Protein AF-A0A1B6EKN3-F1 (afdb_monomer_lite)

Foldseek 3Di:
DKDWDFPDDPVRLVVLLVVQQPDWDDDPDPPDDTDGLVRDDPVRNVVVSLVSSQVVSCVPVVDGTDIDDDDDDDDDDPPPDCVLVVVLVVLVVQLVVLVVQLVVLVVQLVVCVVVPDPVSNVVSVVSNVVSVVSNVVSVVVSVVSVVVVVDD

InterPro domains:
  IPR029703 DNA polymerase epsilon catalytic subunit [PTHR10670] (4-152)
  IPR043502 DNA/RNA polymerase superfamily [SSF56672] (47-150)

Structure (mmCIF, N/CA/C/O backbone):
data_AF-A0A1B6EKN3-F1
#
_entry.id   AF-A0A1B6EKN3-F1
#
loop_
_atom_site.group_PDB
_atom_site.id
_atom_site.type_symbol
_atom_site.label_atom_id
_atom_site.label_alt_id
_atom_site.label_comp_id
_atom_site.label_asym_id
_atom_site.label_entity_id
_atom_site.label_seq_id
_atom_site.pdbx_PDB_ins_code
_atom_site.Cartn_x
_atom_site.Cartn_y
_atom_site.Cartn_z
_atom_site.occupancy
_atom_site.B_iso_or_equiv
_atom_site.auth_seq_id
_atom_site.auth_comp_id
_atom_site.auth_asym_id
_atom_site.auth_atom_id
_atom_site.pdbx_PDB_model_num
ATOM 1 N N . TYR A 1 1 ? -5.691 5.771 -15.199 1.00 78.06 1 TYR A N 1
ATOM 2 C CA . TYR A 1 1 ? -4.332 5.282 -14.893 1.00 78.06 1 TYR A CA 1
ATOM 3 C C . TYR A 1 1 ? -3.325 6.354 -15.262 1.00 78.06 1 TYR A C 1
ATOM 5 O O . TYR A 1 1 ? -3.436 6.934 -16.335 1.00 78.06 1 TYR A O 1
ATOM 13 N N . GLN A 1 2 ? -2.382 6.648 -14.365 1.00 82.25 2 GLN A N 1
ATOM 14 C CA . GLN A 1 2 ? -1.319 7.622 -14.607 1.00 82.25 2 GLN A CA 1
ATOM 15 C C . GLN A 1 2 ? -0.023 6.877 -14.927 1.00 82.25 2 GLN A C 1
ATOM 17 O O . GLN A 1 2 ? 0.459 6.083 -14.120 1.00 82.25 2 GLN A O 1
ATOM 22 N N . HIS A 1 3 ? 0.533 7.134 -16.104 1.00 85.06 3 HIS A N 1
ATOM 23 C CA . HIS A 1 3 ? 1.791 6.558 -16.557 1.00 85.06 3 HIS A CA 1
ATOM 24 C C . HIS A 1 3 ? 2.869 7.639 -16.569 1.00 85.06 3 HIS A C 1
ATOM 26 O O . HIS A 1 3 ? 2.653 8.730 -17.094 1.00 85.06 3 HIS A O 1
ATOM 32 N N . SER A 1 4 ? 4.032 7.327 -15.997 1.00 87.81 4 SER A N 1
ATOM 33 C CA . SER A 1 4 ? 5.250 8.122 -16.160 1.00 87.81 4 SER A CA 1
ATOM 34 C C . SER A 1 4 ? 6.093 7.467 -17.246 1.00 87.81 4 SER A C 1
ATOM 36 O O . SER A 1 4 ? 6.614 6.368 -17.055 1.00 87.81 4 SER A O 1
ATOM 38 N N . LEU A 1 5 ? 6.169 8.110 -18.407 1.00 88.88 5 LEU A N 1
ATOM 39 C CA . LEU A 1 5 ? 6.842 7.594 -19.595 1.00 88.88 5 LEU A CA 1
ATOM 40 C C . LEU A 1 5 ? 8.126 8.378 -19.847 1.00 88.88 5 LEU A C 1
ATOM 42 O O . LEU A 1 5 ? 8.215 9.558 -19.512 1.00 88.88 5 LEU A O 1
ATOM 46 N N . VAL A 1 6 ? 9.124 7.736 -20.445 1.00 91.50 6 VAL A N 1
ATOM 47 C CA . VAL A 1 6 ? 10.270 8.462 -21.001 1.00 91.50 6 VAL A CA 1
ATOM 48 C C . VAL A 1 6 ? 9.830 9.173 -22.290 1.00 91.50 6 VAL A C 1
ATOM 50 O O . VAL A 1 6 ? 9.079 8.583 -23.064 1.00 91.50 6 VAL A O 1
ATOM 53 N N . PRO A 1 7 ? 10.250 10.428 -22.530 1.00 92.25 7 PRO A N 1
ATOM 54 C CA . PRO A 1 7 ? 9.890 11.154 -23.750 1.00 92.25 7 PRO A CA 1
ATOM 55 C C . PRO A 1 7 ? 10.453 10.529 -25.030 1.00 92.25 7 PRO A C 1
ATOM 57 O O . PRO A 1 7 ? 9.900 10.754 -26.101 1.00 92.25 7 PRO A O 1
ATOM 60 N N . ALA A 1 8 ? 11.566 9.799 -24.915 1.00 93.00 8 ALA A N 1
ATOM 61 C CA . ALA A 1 8 ? 12.259 9.230 -26.057 1.00 93.00 8 ALA A CA 1
ATOM 62 C C . ALA A 1 8 ? 11.393 8.211 -26.807 1.00 93.00 8 ALA A C 1
ATOM 64 O O . ALA A 1 8 ? 10.734 7.352 -26.216 1.00 93.00 8 ALA A O 1
ATOM 65 N N . THR A 1 9 ? 11.450 8.289 -28.130 1.00 94.00 9 THR A N 1
ATOM 66 C CA . THR A 1 9 ? 10.811 7.334 -29.035 1.00 94.00 9 THR A CA 1
ATOM 67 C C . THR A 1 9 ? 11.560 6.002 -29.048 1.00 94.00 9 THR A C 1
ATOM 69 O O . THR A 1 9 ? 12.730 5.907 -28.669 1.00 94.00 9 THR A O 1
ATOM 72 N N . ARG A 1 10 ? 10.906 4.953 -29.559 1.00 93.25 10 ARG A N 1
ATOM 73 C CA . ARG A 1 10 ? 11.526 3.633 -29.721 1.00 93.25 10 ARG A CA 1
ATOM 74 C C . ARG A 1 10 ? 12.821 3.688 -30.544 1.00 93.25 10 ARG A C 1
ATOM 76 O O . ARG A 1 10 ? 13.810 3.091 -30.142 1.00 93.25 10 ARG A O 1
ATOM 83 N N . ASN A 1 11 ? 12.843 4.463 -31.628 1.00 95.62 11 ASN A N 1
ATOM 84 C CA . ASN A 1 11 ? 14.023 4.592 -32.490 1.00 95.62 11 ASN A CA 1
ATOM 85 C C . ASN A 1 11 ? 15.200 5.270 -31.767 1.00 95.62 11 ASN A C 1
ATOM 87 O O . ASN A 1 11 ? 16.363 4.952 -32.003 1.00 95.62 11 ASN A O 1
ATOM 91 N N . GLU A 1 12 ? 14.927 6.229 -30.880 1.00 94.44 12 GLU A N 1
ATOM 92 C CA . GLU A 1 12 ? 15.963 6.863 -30.055 1.00 94.44 12 GLU A CA 1
ATOM 93 C C . GLU A 1 12 ? 16.508 5.904 -29.002 1.00 94.44 12 GLU A C 1
ATOM 95 O O . GLU A 1 12 ? 17.718 5.860 -28.789 1.00 94.44 12 GLU A O 1
ATOM 100 N N . PHE A 1 13 ? 15.634 5.097 -28.400 1.00 94.56 13 PHE A N 1
ATOM 101 C CA . PHE A 1 13 ? 16.050 4.033 -27.497 1.00 94.56 13 PHE A CA 1
ATOM 102 C C . PHE A 1 13 ? 16.926 2.987 -28.204 1.00 94.56 13 PHE A C 1
ATOM 104 O O . PHE A 1 13 ? 17.996 2.658 -27.701 1.00 94.56 13 PHE A O 1
ATOM 111 N N . GLU A 1 14 ? 16.532 2.518 -29.391 1.00 95.31 14 GLU A N 1
ATOM 112 C CA . GLU A 1 14 ? 17.305 1.543 -30.174 1.00 95.31 14 GLU A CA 1
ATOM 113 C C . GLU A 1 14 ? 18.691 2.084 -30.561 1.00 95.31 14 GLU A C 1
ATOM 115 O O . GLU A 1 14 ? 19.686 1.371 -30.432 1.00 95.31 14 GLU A O 1
A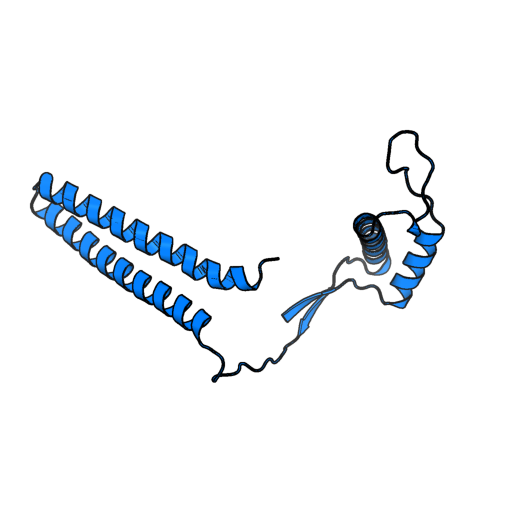TOM 120 N N . ARG A 1 15 ? 18.796 3.369 -30.927 1.00 95.44 15 ARG A N 1
ATOM 121 C CA . ARG A 1 15 ? 20.095 4.020 -31.176 1.00 95.44 15 ARG A CA 1
ATOM 122 C C . ARG A 1 15 ? 20.976 4.077 -29.931 1.00 95.44 15 ARG A C 1
ATOM 124 O O . ARG A 1 15 ? 22.170 3.806 -30.015 1.00 95.44 15 ARG A O 1
ATOM 131 N N . ILE A 1 16 ? 20.405 4.418 -28.776 1.00 94.00 16 ILE A N 1
ATOM 132 C CA . ILE A 1 16 ? 21.138 4.424 -27.503 1.00 94.00 16 ILE A CA 1
ATOM 133 C C . ILE A 1 16 ? 21.622 3.016 -27.155 1.00 94.00 16 ILE A C 1
ATOM 135 O O . ILE A 1 16 ? 22.756 2.853 -26.712 1.00 94.00 16 ILE A O 1
ATOM 139 N N . LYS A 1 17 ? 20.797 1.997 -27.393 1.00 94.25 17 LYS A N 1
ATOM 140 C CA . LYS A 1 17 ? 21.177 0.605 -27.162 1.00 94.25 17 LYS A CA 1
ATOM 141 C C . LYS A 1 17 ? 22.363 0.185 -28.036 1.00 94.25 17 LYS A C 1
ATOM 143 O O . LYS A 1 17 ? 23.333 -0.346 -27.508 1.00 94.25 17 LYS A O 1
ATOM 148 N N . GLN A 1 18 ? 22.336 0.503 -29.331 1.00 94.25 18 GLN A N 1
ATOM 149 C CA . GLN A 1 18 ? 23.461 0.236 -30.240 1.00 94.25 18 GLN A CA 1
ATOM 150 C C . GLN A 1 18 ? 24.752 0.934 -29.786 1.00 94.25 18 GLN A C 1
ATOM 152 O O . GLN A 1 18 ? 25.826 0.344 -29.851 1.00 94.25 18 GLN A O 1
ATOM 157 N N . GLN A 1 19 ? 24.663 2.168 -29.274 1.00 94.31 19 GLN A N 1
ATOM 158 C CA . GLN A 1 19 ? 25.824 2.857 -28.698 1.00 94.31 19 GLN A CA 1
ATOM 159 C C . GLN A 1 19 ? 26.384 2.091 -27.495 1.00 94.31 19 GLN A C 1
ATOM 161 O O . GLN A 1 19 ? 27.583 1.823 -27.449 1.00 94.31 19 GLN A O 1
ATOM 166 N N . LEU A 1 20 ? 25.522 1.675 -26.563 1.00 94.25 20 LEU A N 1
ATOM 167 C CA . LEU A 1 20 ? 25.932 0.908 -25.384 1.00 94.25 20 LEU A CA 1
ATOM 168 C C . LEU A 1 20 ? 26.572 -0.435 -25.754 1.00 94.25 20 LEU A C 1
ATOM 170 O O . LEU A 1 20 ? 27.533 -0.837 -25.108 1.00 94.25 20 LEU A O 1
ATOM 174 N N . GLU A 1 21 ? 26.104 -1.104 -26.809 1.00 92.75 21 GLU A N 1
ATOM 175 C CA . GLU A 1 21 ? 26.684 -2.367 -27.291 1.00 92.75 21 GLU A CA 1
ATOM 176 C C . GLU A 1 21 ? 28.143 -2.228 -27.755 1.00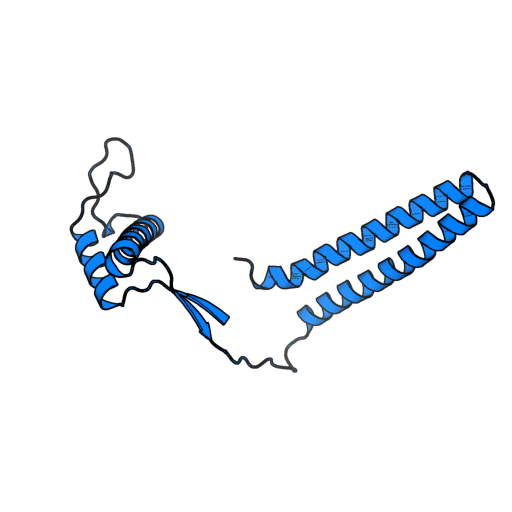 92.75 21 GLU A C 1
ATOM 178 O O . GLU A 1 21 ? 28.903 -3.193 -27.668 1.00 92.75 21 GLU A O 1
ATOM 183 N N . THR A 1 22 ? 28.554 -1.031 -28.184 1.00 92.94 22 THR A N 1
ATOM 184 C CA . THR A 1 22 ? 29.949 -0.736 -28.561 1.00 92.94 22 THR A CA 1
ATOM 185 C C . THR A 1 22 ? 30.826 -0.288 -27.388 1.00 92.94 22 THR A C 1
ATOM 187 O O . THR A 1 22 ? 32.050 -0.224 -27.517 1.00 92.94 22 THR A O 1
ATOM 190 N N . GLU A 1 23 ? 30.229 0.011 -26.232 1.00 93.12 23 GLU A N 1
ATOM 191 C CA . GLU A 1 23 ? 30.945 0.492 -25.053 1.00 93.12 23 GLU A CA 1
ATOM 192 C C . GLU A 1 23 ? 31.547 -0.648 -24.220 1.00 93.12 23 GLU A C 1
ATOM 194 O O . GLU A 1 23 ? 31.078 -1.791 -24.209 1.00 93.12 23 GLU A O 1
ATOM 199 N N . LYS A 1 24 ? 32.608 -0.311 -23.480 1.00 92.88 24 LYS A N 1
ATOM 200 C CA . LYS A 1 24 ? 33.258 -1.206 -22.520 1.00 92.88 24 LYS A CA 1
ATOM 201 C C . LYS A 1 24 ? 32.885 -0.802 -21.102 1.00 92.88 24 LYS A C 1
ATOM 203 O O . LYS A 1 24 ? 32.932 0.373 -20.745 1.00 92.88 24 LYS A O 1
ATOM 208 N N . PHE A 1 25 ? 32.573 -1.797 -20.290 1.00 91.81 25 PHE A N 1
ATOM 209 C CA . PHE A 1 25 ? 32.104 -1.644 -18.924 1.00 91.81 25 PHE A CA 1
ATOM 210 C C . PHE A 1 25 ? 33.133 -2.176 -17.925 1.00 91.81 25 PHE A C 1
ATOM 212 O O . PHE A 1 25 ? 33.929 -3.061 -18.263 1.00 91.81 25 PHE A O 1
ATOM 219 N N . PRO A 1 26 ? 33.122 -1.664 -16.684 1.00 90.94 26 PRO A N 1
ATOM 220 C CA . PRO A 1 26 ? 34.007 -2.141 -15.635 1.00 90.94 26 PRO A CA 1
ATOM 221 C C . PRO A 1 26 ? 33.876 -3.653 -15.381 1.00 90.94 26 PRO A C 1
ATOM 223 O O . PRO A 1 26 ? 32.796 -4.236 -15.571 1.00 90.94 26 PRO A O 1
ATOM 226 N N . PRO A 1 27 ? 34.960 -4.298 -14.919 1.00 89.19 27 PRO A N 1
ATOM 227 C CA . PRO A 1 27 ? 34.910 -5.689 -14.503 1.00 89.19 27 PRO A CA 1
ATOM 228 C C . PRO A 1 27 ? 33.952 -5.879 -13.325 1.00 89.19 27 PRO A C 1
ATOM 230 O O . PRO A 1 27 ? 33.742 -4.974 -12.521 1.00 89.19 27 PRO A O 1
ATOM 233 N N . GLN A 1 28 ? 33.381 -7.078 -13.218 1.00 85.88 28 GLN A N 1
ATOM 234 C CA . GLN A 1 28 ? 32.487 -7.432 -12.113 1.00 85.88 28 GLN A CA 1
ATOM 235 C C . GLN A 1 28 ? 33.233 -7.528 -10.772 1.00 85.88 28 GLN A C 1
ATOM 237 O O . GLN A 1 28 ? 32.671 -7.219 -9.726 1.00 85.88 28 GLN A O 1
ATOM 242 N N . PHE A 1 29 ? 34.504 -7.932 -10.818 1.00 85.88 29 PHE A N 1
ATOM 243 C CA . PHE A 1 29 ? 35.390 -8.033 -9.663 1.00 85.88 29 PHE A CA 1
ATOM 244 C C . PHE A 1 29 ? 36.615 -7.127 -9.850 1.00 85.88 29 PHE A C 1
ATOM 246 O O . PHE A 1 29 ? 37.078 -6.966 -10.986 1.00 85.88 29 PHE A O 1
ATOM 253 N N . PRO A 1 30 ? 37.170 -6.549 -8.768 1.00 87.31 30 PRO A N 1
ATOM 254 C CA . PRO A 1 30 ? 38.391 -5.752 -8.847 1.00 87.31 30 PRO A CA 1
ATOM 255 C C . PRO A 1 30 ? 39.527 -6.520 -9.541 1.00 87.31 30 PRO A C 1
ATOM 257 O O . PRO A 1 30 ? 39.813 -7.659 -9.186 1.00 87.31 30 PRO A O 1
ATOM 260 N N . GLY A 1 31 ? 40.157 -5.904 -10.546 1.00 86.00 31 GLY A N 1
ATOM 261 C CA . GLY A 1 31 ? 41.257 -6.505 -11.317 1.00 86.00 31 GLY A CA 1
ATOM 262 C C . GLY A 1 31 ? 40.844 -7.425 -12.476 1.00 86.00 31 GLY A C 1
ATOM 263 O O . GLY A 1 31 ? 41.715 -7.936 -13.173 1.00 86.00 31 GLY A O 1
ATOM 264 N N . GLY A 1 32 ? 39.544 -7.638 -12.710 1.00 87.00 32 GLY A N 1
ATOM 265 C CA . GLY A 1 32 ? 39.058 -8.436 -13.841 1.00 87.00 32 GLY A CA 1
ATOM 266 C C . GLY A 1 32 ? 39.135 -7.726 -15.207 1.00 87.00 32 GLY A C 1
ATOM 267 O O . GLY A 1 32 ? 39.439 -6.531 -15.281 1.00 87.00 32 GLY A O 1
ATOM 268 N N . PRO A 1 33 ? 38.802 -8.432 -16.306 1.00 88.19 33 PRO A N 1
ATOM 269 C CA . PRO A 1 33 ? 38.751 -7.848 -17.643 1.00 88.19 33 PRO A CA 1
ATOM 270 C C . PRO A 1 33 ? 37.533 -6.933 -17.827 1.00 88.19 33 PRO A C 1
ATOM 272 O O . PRO A 1 33 ? 36.459 -7.160 -17.265 1.00 88.19 33 PRO A O 1
ATOM 275 N N . VAL A 1 34 ? 37.687 -5.916 -18.676 1.00 90.62 34 VAL A N 1
ATOM 276 C CA . VAL A 1 34 ? 36.568 -5.075 -19.126 1.00 90.62 34 VAL A CA 1
ATOM 277 C C . VAL A 1 34 ? 35.505 -5.917 -19.826 1.00 90.62 34 VAL A C 1
ATOM 279 O O . VAL A 1 34 ? 35.824 -6.825 -20.595 1.00 90.62 34 VAL A O 1
ATOM 282 N N . ARG A 1 35 ? 34.238 -5.602 -19.562 1.00 92.94 35 ARG A N 1
ATOM 283 C CA . ARG A 1 35 ? 33.085 -6.357 -20.056 1.00 92.94 35 ARG A CA 1
ATOM 284 C C . ARG A 1 35 ? 32.397 -5.624 -21.199 1.00 92.94 35 ARG A C 1
ATOM 286 O O . ARG A 1 35 ? 32.319 -4.399 -21.196 1.00 92.94 35 ARG A O 1
ATOM 293 N N . ALA A 1 36 ? 31.871 -6.364 -22.162 1.00 92.38 36 ALA A N 1
ATOM 294 C CA . ALA A 1 36 ? 30.938 -5.820 -23.144 1.00 92.38 36 ALA A CA 1
ATOM 295 C C . ALA A 1 36 ? 29.525 -5.716 -22.544 1.00 92.38 36 ALA A C 1
ATOM 297 O O . ALA A 1 36 ? 29.203 -6.416 -21.583 1.00 92.38 36 ALA A O 1
ATOM 298 N N . PHE A 1 37 ? 28.657 -4.888 -23.129 1.00 92.19 37 PHE A N 1
ATOM 299 C CA . PHE A 1 37 ? 27.296 -4.667 -22.619 1.00 92.19 37 PHE A CA 1
ATOM 300 C C . PHE A 1 37 ? 26.495 -5.965 -22.408 1.00 92.19 37 PHE A C 1
ATOM 302 O O . PHE A 1 37 ? 25.866 -6.157 -21.371 1.00 92.19 37 PHE A O 1
ATOM 309 N N . HIS A 1 38 ? 26.581 -6.902 -23.354 1.00 92.06 38 HIS A N 1
ATOM 310 C CA . HIS A 1 38 ? 25.875 -8.186 -23.290 1.00 92.06 38 HIS A CA 1
ATOM 311 C C . HIS A 1 38 ? 26.395 -9.129 -22.187 1.00 92.06 38 HIS A C 1
ATOM 313 O O . HIS A 1 38 ? 25.711 -10.086 -21.836 1.00 92.06 38 HIS A O 1
ATOM 319 N N . GLN A 1 39 ? 27.589 -8.871 -21.643 1.00 91.06 39 GLN A N 1
ATOM 320 C CA . GLN A 1 39 ? 28.182 -9.638 -20.540 1.00 91.06 39 GLN A CA 1
ATOM 321 C C . GLN A 1 39 ? 27.747 -9.114 -19.163 1.00 91.06 39 GLN A C 1
ATOM 323 O O . GLN A 1 39 ? 28.068 -9.719 -18.140 1.00 91.06 39 GLN A O 1
ATOM 328 N N . LEU A 1 40 ? 27.048 -7.977 -19.111 1.00 91.81 40 LEU A N 1
ATOM 329 C CA . LEU A 1 40 ? 26.472 -7.448 -17.877 1.00 91.81 40 LEU A CA 1
ATOM 330 C C . LEU A 1 40 ? 25.240 -8.267 -17.470 1.00 91.81 40 LEU A C 1
ATOM 332 O O . LEU A 1 40 ? 24.540 -8.820 -18.320 1.00 91.81 40 LEU A O 1
ATOM 336 N N . GLY A 1 41 ? 24.933 -8.318 -16.173 1.00 92.69 41 GLY A N 1
ATOM 337 C CA . GLY A 1 41 ? 23.688 -8.932 -15.699 1.00 92.69 41 GLY A CA 1
ATOM 338 C C . GLY A 1 41 ? 22.458 -8.156 -16.183 1.00 92.69 41 GLY A C 1
ATOM 339 O O . GLY A 1 41 ? 22.545 -6.960 -16.445 1.00 92.69 41 GLY A O 1
ATOM 340 N N . ARG A 1 42 ? 21.283 -8.794 -16.266 1.00 93.25 42 ARG A N 1
ATOM 341 C CA . ARG A 1 42 ? 20.053 -8.133 -16.758 1.00 93.25 42 ARG A CA 1
ATOM 342 C C . ARG A 1 42 ? 19.702 -6.851 -15.996 1.00 93.25 42 ARG A C 1
ATOM 344 O O . ARG A 1 42 ? 19.285 -5.872 -16.605 1.00 93.25 42 ARG A O 1
ATOM 351 N N . GLU A 1 43 ? 19.884 -6.848 -14.677 1.00 93.25 43 GLU A N 1
ATOM 352 C CA . GLU A 1 43 ? 19.637 -5.663 -13.845 1.00 93.25 43 GLU A CA 1
ATOM 353 C C . GLU A 1 43 ? 20.648 -4.544 -14.121 1.00 93.25 43 GLU A C 1
ATOM 355 O O . GLU A 1 43 ? 20.278 -3.373 -14.191 1.00 93.25 43 GLU A O 1
ATOM 360 N N . GLU A 1 44 ? 21.913 -4.907 -14.335 1.00 93.12 44 GLU A N 1
ATOM 361 C CA . GLU A 1 44 ? 22.995 -3.975 -14.653 1.00 93.12 44 GLU A CA 1
ATOM 362 C C . GLU A 1 44 ? 22.801 -3.365 -16.051 1.00 93.12 44 GLU A C 1
ATOM 364 O O . GLU A 1 44 ? 22.868 -2.144 -16.197 1.00 93.12 44 GLU A O 1
ATOM 369 N N . GLN A 1 45 ? 22.449 -4.183 -17.052 1.00 93.31 45 GLN A N 1
ATOM 370 C CA . GLN A 1 45 ? 22.063 -3.721 -18.393 1.00 93.31 45 GLN A CA 1
ATOM 371 C C . GLN A 1 45 ? 20.906 -2.719 -18.315 1.00 93.31 45 GLN A C 1
ATOM 373 O O . GLN A 1 45 ? 21.018 -1.603 -18.822 1.00 93.31 45 GLN A O 1
ATOM 378 N N . ALA A 1 46 ? 19.826 -3.073 -17.608 1.00 93.50 46 ALA A N 1
ATOM 379 C CA . ALA A 1 46 ? 18.660 -2.207 -17.451 1.00 93.50 46 ALA A CA 1
ATOM 380 C C . ALA A 1 46 ? 18.996 -0.890 -16.728 1.00 93.50 46 ALA A C 1
ATOM 382 O O . ALA A 1 46 ? 18.461 0.167 -17.074 1.00 93.50 46 ALA A O 1
ATOM 383 N N . ALA A 1 47 ? 19.889 -0.921 -15.733 1.00 94.56 47 ALA A N 1
ATOM 384 C CA . ALA A 1 47 ? 20.332 0.275 -15.023 1.00 94.56 47 ALA A CA 1
ATOM 385 C C . ALA A 1 47 ? 21.145 1.214 -15.930 1.00 94.56 47 ALA A C 1
ATOM 387 O O . ALA A 1 47 ? 20.902 2.426 -15.934 1.00 94.56 47 ALA A O 1
ATOM 388 N N . VAL A 1 48 ? 22.068 0.663 -16.723 1.00 94.69 48 VAL A N 1
ATOM 389 C CA . VAL A 1 48 ? 22.876 1.412 -17.696 1.00 94.69 48 VAL A CA 1
ATOM 390 C C . VAL A 1 48 ? 21.991 2.026 -18.783 1.00 94.69 48 VAL A C 1
ATOM 392 O O . VAL A 1 48 ? 22.083 3.232 -19.030 1.00 94.69 48 VAL A O 1
ATOM 395 N N . GLU A 1 49 ? 21.091 1.240 -19.381 1.00 94.12 49 GLU A N 1
ATOM 396 C CA . GLU A 1 49 ? 20.132 1.713 -20.389 1.00 94.12 49 GLU A CA 1
ATOM 397 C C . GLU A 1 49 ? 19.266 2.846 -19.840 1.00 94.12 49 GLU A C 1
ATOM 399 O O . GLU A 1 49 ? 19.178 3.920 -20.440 1.00 94.12 49 GLU A O 1
ATOM 404 N N . LYS A 1 50 ? 18.675 2.652 -18.654 1.00 93.56 50 LYS A N 1
ATOM 405 C CA . LYS A 1 50 ? 17.836 3.663 -18.001 1.00 93.56 50 LYS A CA 1
ATOM 406 C C . LYS A 1 50 ? 18.611 4.947 -17.716 1.00 93.56 50 LYS A C 1
ATOM 408 O O . LYS A 1 50 ? 18.071 6.038 -17.917 1.00 93.56 50 LYS A O 1
ATOM 413 N N . LYS A 1 51 ? 19.864 4.841 -17.260 1.00 94.62 51 LYS A N 1
ATOM 414 C CA . LYS A 1 51 ? 20.727 6.001 -17.003 1.00 94.62 51 LYS A CA 1
ATOM 415 C C . LYS A 1 51 ? 20.996 6.773 -18.293 1.00 94.62 51 LYS A C 1
ATOM 417 O O . LYS A 1 51 ? 20.740 7.977 -18.338 1.00 94.62 51 LYS A O 1
ATOM 422 N N . ARG A 1 52 ? 21.437 6.086 -19.351 1.00 94.56 52 ARG A N 1
ATOM 423 C CA . ARG A 1 52 ? 21.764 6.726 -20.632 1.00 94.56 52 ARG A CA 1
ATOM 424 C C . ARG A 1 52 ? 20.539 7.370 -21.277 1.00 94.56 52 ARG A C 1
ATOM 426 O O . ARG A 1 52 ? 20.611 8.504 -21.747 1.00 94.56 52 ARG A O 1
ATOM 433 N N . LEU A 1 53 ? 19.399 6.685 -21.229 1.00 94.44 53 LEU A N 1
ATOM 434 C CA . LEU A 1 53 ? 18.132 7.196 -21.742 1.00 94.44 53 LEU A CA 1
ATOM 435 C C . LEU A 1 53 ? 17.653 8.434 -20.973 1.00 94.44 53 LEU A C 1
ATOM 437 O O . LEU A 1 53 ? 17.202 9.400 -21.585 1.00 94.44 53 LEU A O 1
ATOM 441 N N . SER A 1 54 ? 17.795 8.443 -19.645 1.00 93.75 54 SER A N 1
ATOM 442 C CA . SER A 1 54 ? 17.457 9.594 -18.796 1.00 93.75 54 SER A CA 1
ATOM 443 C C . SER A 1 54 ? 18.310 10.826 -19.120 1.00 93.75 54 SER A C 1
ATOM 445 O O . SER A 1 54 ? 17.781 11.931 -19.275 1.00 93.75 54 SER A O 1
ATOM 447 N N . GLU A 1 55 ? 19.623 10.640 -19.284 1.00 94.31 55 GLU A N 1
ATOM 448 C CA . GLU A 1 55 ? 20.555 11.708 -19.662 1.00 94.31 55 GLU A CA 1
ATOM 449 C C . GLU A 1 55 ? 20.239 12.275 -21.049 1.00 94.31 55 GLU A C 1
ATOM 451 O O . GLU A 1 55 ? 20.205 13.496 -21.228 1.00 94.31 55 GLU A O 1
ATOM 456 N N . TYR A 1 56 ? 19.952 11.398 -22.014 1.00 95.12 56 TYR A N 1
ATOM 457 C CA . TYR A 1 56 ? 19.505 11.801 -23.342 1.00 95.12 56 TYR A CA 1
ATOM 458 C C . TYR A 1 56 ? 18.212 12.618 -23.270 1.00 95.12 56 TYR A C 1
ATOM 460 O O . TYR A 1 56 ? 18.158 13.728 -23.801 1.00 95.12 56 TYR A O 1
ATOM 468 N N . CYS A 1 57 ? 17.203 12.133 -22.539 1.00 94.62 57 CYS A N 1
ATOM 469 C CA . CYS A 1 57 ? 15.925 12.826 -22.395 1.00 94.62 57 CYS A CA 1
ATOM 470 C C . CYS A 1 57 ? 16.090 14.214 -21.760 1.00 94.62 57 CYS A C 1
ATOM 472 O O . CYS A 1 57 ? 15.521 15.197 -22.239 1.00 94.62 57 CYS A O 1
ATOM 474 N N . ARG A 1 58 ? 16.947 14.340 -20.740 1.00 94.31 58 ARG A N 1
ATOM 475 C CA . ARG A 1 58 ? 17.262 15.634 -20.121 1.00 94.31 58 ARG A CA 1
ATOM 476 C C . ARG A 1 58 ? 17.919 16.604 -21.105 1.00 94.31 58 ARG A C 1
ATOM 478 O O . ARG A 1 58 ? 17.630 17.798 -21.060 1.00 94.31 58 ARG A O 1
ATOM 485 N N . LYS A 1 59 ? 18.789 16.120 -21.996 1.00 94.81 59 LYS A N 1
ATOM 486 C CA . LYS A 1 59 ? 19.475 16.962 -22.988 1.00 94.81 59 LYS A CA 1
ATOM 487 C C . LYS A 1 59 ? 18.556 17.364 -24.143 1.00 94.81 59 LYS A C 1
ATOM 489 O O . LYS A 1 59 ? 18.456 18.563 -24.417 1.00 94.81 59 LYS A O 1
ATOM 494 N N . ALA A 1 60 ? 17.894 16.387 -24.766 1.00 95.25 60 ALA A N 1
ATOM 495 C CA . ALA A 1 60 ? 17.083 16.554 -25.971 1.00 95.25 60 ALA A CA 1
ATOM 496 C C . ALA A 1 60 ? 15.694 17.141 -25.677 1.00 95.25 60 ALA A C 1
ATOM 498 O O . ALA A 1 60 ? 15.277 18.095 -26.323 1.00 95.25 60 ALA A O 1
ATOM 499 N N . TYR A 1 61 ? 15.007 16.629 -24.654 1.00 93.69 61 TYR A N 1
ATOM 500 C CA . TYR A 1 61 ? 13.618 16.986 -24.344 1.00 93.69 61 TYR A CA 1
ATOM 501 C C . TYR A 1 61 ? 13.472 17.947 -23.156 1.00 93.69 61 TYR A C 1
ATOM 503 O O . TYR A 1 61 ? 12.356 18.362 -22.844 1.00 93.69 61 TYR A O 1
ATOM 511 N N . LYS A 1 62 ? 14.575 18.278 -22.464 1.00 94.06 62 LYS A N 1
ATOM 512 C CA . LYS A 1 62 ? 14.609 19.096 -21.229 1.00 94.06 62 LYS A CA 1
ATOM 513 C C . LYS A 1 62 ? 13.753 18.548 -20.080 1.00 94.06 62 LYS A C 1
ATOM 515 O O . LYS A 1 62 ? 13.495 19.243 -19.104 1.00 94.06 62 LYS A O 1
ATOM 5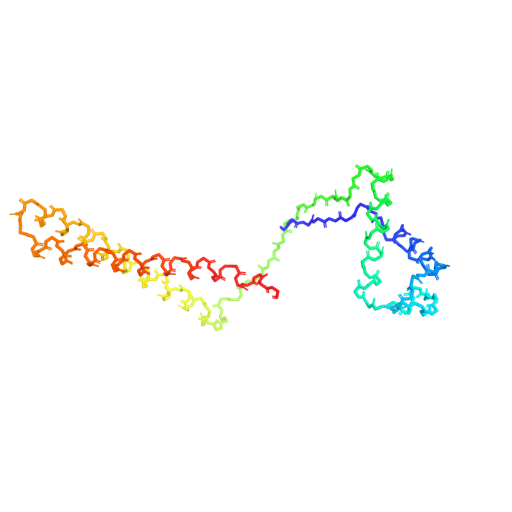20 N N . LYS A 1 63 ? 13.351 17.280 -20.172 1.00 91.38 63 LYS A N 1
ATOM 521 C CA . LYS A 1 63 ? 12.557 16.558 -19.175 1.00 91.38 63 LYS A CA 1
ATOM 522 C C . LYS A 1 63 ? 12.899 15.078 -19.232 1.00 91.38 63 LYS A C 1
ATOM 524 O O . LYS A 1 63 ? 13.162 14.542 -20.303 1.00 91.38 63 LYS A O 1
ATOM 529 N N . THR A 1 64 ? 12.888 14.417 -18.083 1.00 88.81 64 THR A N 1
ATOM 530 C CA . THR A 1 64 ? 13.184 12.978 -17.989 1.00 88.81 64 THR A CA 1
ATOM 531 C C . THR A 1 64 ? 11.927 12.123 -18.125 1.00 88.81 64 THR A C 1
ATOM 533 O O . THR A 1 64 ? 12.001 10.995 -18.601 1.00 88.81 64 THR A O 1
ATOM 536 N N . HIS A 1 65 ? 10.771 12.670 -17.742 1.00 91.00 65 HIS A N 1
ATOM 537 C CA . HIS A 1 65 ? 9.497 11.965 -17.747 1.00 91.00 65 HIS A CA 1
ATOM 538 C C . HIS A 1 65 ? 8.372 12.831 -18.314 1.00 91.00 65 HIS A C 1
ATOM 540 O O . HIS A 1 65 ? 8.368 14.053 -18.157 1.00 91.00 65 HIS A O 1
ATOM 546 N N . VAL A 1 66 ? 7.407 12.175 -18.953 1.00 91.81 66 VAL A N 1
ATOM 547 C CA . VAL A 1 66 ? 6.119 12.735 -19.356 1.00 91.81 66 VAL A CA 1
ATOM 548 C C . VAL A 1 66 ? 5.031 11.947 -18.650 1.00 91.81 66 VAL A C 1
ATOM 550 O O . VAL A 1 66 ? 4.944 10.725 -18.775 1.00 91.81 66 VAL A O 1
ATOM 553 N N . THR A 1 67 ? 4.200 12.666 -17.906 1.00 92.69 67 THR A N 1
ATOM 554 C CA . THR A 1 67 ? 3.022 12.096 -17.264 1.00 92.69 67 THR A CA 1
ATOM 555 C C . THR A 1 67 ? 1.877 12.066 -18.263 1.00 92.69 67 THR A C 1
ATOM 557 O O . THR A 1 67 ? 1.492 13.110 -18.786 1.00 92.69 67 THR A O 1
ATOM 560 N N . ARG A 1 68 ? 1.305 10.884 -18.495 1.00 91.69 68 ARG A N 1
ATOM 561 C CA . ARG A 1 68 ? 0.077 10.714 -19.275 1.00 91.69 68 ARG A CA 1
ATOM 562 C C . ARG A 1 68 ? -1.002 10.093 -18.400 1.00 91.69 68 ARG A C 1
ATOM 564 O O . ARG A 1 68 ? -0.747 9.111 -17.703 1.00 91.69 68 ARG A O 1
ATOM 571 N N . VAL A 1 69 ? -2.196 10.671 -18.440 1.00 93.44 69 VAL A N 1
ATOM 572 C CA . VAL A 1 69 ? -3.384 10.121 -17.785 1.00 93.44 69 VAL A CA 1
ATOM 573 C C . VAL A 1 69 ? -4.272 9.531 -18.869 1.00 93.44 69 VAL A C 1
ATOM 575 O O . VAL A 1 69 ? -4.595 10.205 -19.842 1.00 93.44 69 VAL A O 1
ATOM 578 N N . GLU A 1 70 ? -4.621 8.262 -18.711 1.00 93.00 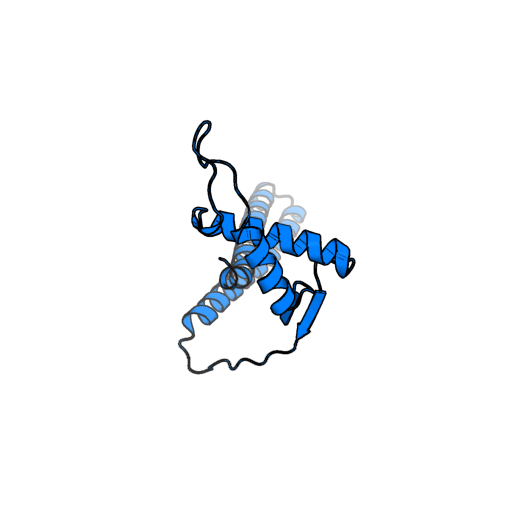70 GLU A N 1
ATOM 579 C CA . GLU A 1 70 ? -5.509 7.544 -19.623 1.00 93.00 70 GLU A CA 1
ATOM 580 C C . GLU A 1 70 ? -6.629 6.889 -18.826 1.00 93.00 70 GLU A C 1
ATOM 582 O O . GLU A 1 70 ? -6.390 6.252 -17.790 1.00 93.00 70 GLU A O 1
ATOM 587 N N . GLU A 1 71 ? -7.854 7.023 -19.314 1.00 94.75 71 GLU A N 1
ATOM 588 C CA . GLU A 1 71 ? -8.974 6.238 -18.818 1.00 94.75 71 GLU A CA 1
ATOM 589 C C . GLU A 1 71 ? -8.822 4.798 -19.303 1.00 94.75 71 GLU A C 1
ATOM 591 O O . GLU A 1 71 ? -8.449 4.539 -20.446 1.00 94.75 71 GLU A O 1
ATOM 596 N N . ARG A 1 72 ? -9.056 3.841 -18.404 1.00 93.75 72 ARG A N 1
ATOM 597 C CA . ARG A 1 72 ? -9.072 2.424 -18.758 1.00 93.75 72 ARG A CA 1
ATOM 598 C C . ARG A 1 72 ? -10.305 1.792 -18.162 1.00 93.75 72 ARG A C 1
ATOM 600 O O . ARG A 1 72 ? -10.638 2.056 -17.008 1.00 93.75 72 ARG A O 1
ATOM 607 N N . THR A 1 73 ? -10.901 0.905 -18.936 1.00 95.44 73 THR A N 1
ATOM 608 C CA . THR A 1 73 ? -12.057 0.126 -18.521 1.00 95.44 73 THR A CA 1
ATOM 609 C C . THR A 1 73 ? -11.608 -1.293 -18.227 1.00 95.44 73 THR A C 1
ATOM 611 O O . THR A 1 73 ? -10.834 -1.885 -18.976 1.00 95.44 73 THR A O 1
ATOM 614 N N . THR A 1 74 ? -12.095 -1.838 -17.122 1.00 95.00 74 THR A N 1
ATOM 615 C CA . THR A 1 74 ? -11.967 -3.253 -16.788 1.00 95.00 74 THR A CA 1
ATOM 616 C C . THR A 1 74 ? -13.332 -3.774 -16.373 1.00 95.00 74 THR A C 1
ATOM 618 O O . THR A 1 74 ? -14.161 -3.014 -15.870 1.00 95.00 74 THR A O 1
ATOM 621 N N . THR A 1 75 ? -13.578 -5.059 -16.600 1.00 96.12 75 THR A N 1
ATOM 622 C CA . THR A 1 75 ? -14.847 -5.702 -16.246 1.00 96.12 75 THR A CA 1
ATOM 623 C C . THR A 1 75 ? -14.641 -6.559 -15.007 1.00 96.12 75 THR A C 1
ATOM 625 O O . THR A 1 75 ? -13.705 -7.352 -14.952 1.00 96.12 75 THR A O 1
ATOM 628 N N . ILE A 1 76 ? -15.519 -6.408 -14.014 1.00 95.25 76 ILE A N 1
ATOM 629 C CA . ILE A 1 76 ? -15.465 -7.168 -12.761 1.00 95.25 76 ILE A CA 1
ATOM 630 C C . ILE A 1 76 ? -16.573 -8.220 -12.779 1.00 95.25 76 ILE A C 1
ATOM 632 O O . ILE A 1 76 ? -17.757 -7.878 -12.723 1.00 95.25 76 ILE A O 1
ATOM 636 N N . CYS A 1 77 ? -16.197 -9.500 -12.824 1.00 96.88 77 CYS A N 1
ATOM 637 C CA . CYS A 1 77 ? -17.150 -10.603 -12.741 1.00 96.88 77 CYS A CA 1
ATOM 638 C C . CYS A 1 77 ? -17.850 -10.607 -11.371 1.00 96.88 77 CYS A C 1
ATOM 640 O O . CYS A 1 77 ? -17.198 -10.716 -10.338 1.00 96.88 77 CYS A O 1
ATOM 642 N N . GLN A 1 78 ? -19.184 -10.515 -11.360 1.00 96.50 78 GLN A N 1
ATOM 643 C CA . GLN A 1 78 ? -19.988 -10.547 -10.126 1.00 96.50 78 GLN A CA 1
ATOM 644 C C . GLN A 1 78 ? -20.312 -11.971 -9.641 1.00 96.50 78 GLN A C 1
ATOM 646 O O . GLN A 1 78 ? -20.909 -12.131 -8.582 1.00 96.50 78 GLN A O 1
ATOM 651 N N . LYS A 1 79 ? -19.958 -12.998 -10.425 1.00 96.56 79 LYS A N 1
ATOM 652 C CA . LYS A 1 79 ? -20.184 -14.419 -10.106 1.00 96.56 79 LYS A CA 1
ATOM 653 C C . LYS A 1 79 ? -18.913 -15.151 -9.672 1.00 96.56 79 LYS A C 1
ATOM 655 O O . LYS A 1 79 ? -18.964 -16.349 -9.422 1.00 96.56 79 LYS A O 1
ATOM 660 N N . GLU A 1 80 ? -17.786 -14.446 -9.631 1.00 96.69 80 GLU A N 1
ATOM 661 C CA . GLU A 1 80 ? -16.525 -15.002 -9.150 1.00 96.69 80 GLU A CA 1
ATOM 662 C C . GLU A 1 80 ? -16.626 -15.344 -7.658 1.00 96.69 80 GLU A C 1
ATOM 664 O O . GLU A 1 80 ? -17.432 -14.752 -6.933 1.00 96.69 80 GLU A O 1
ATOM 669 N N . ASN A 1 81 ? -15.798 -16.277 -7.185 1.00 96.38 81 ASN A N 1
ATOM 670 C CA . ASN A 1 81 ? -15.753 -16.597 -5.761 1.00 96.38 81 ASN A CA 1
ATOM 671 C C . ASN A 1 81 ? -15.457 -15.336 -4.921 1.00 96.38 81 ASN A C 1
ATOM 673 O O . ASN A 1 81 ? -14.437 -14.665 -5.096 1.00 96.38 81 ASN A O 1
ATOM 677 N N . SER A 1 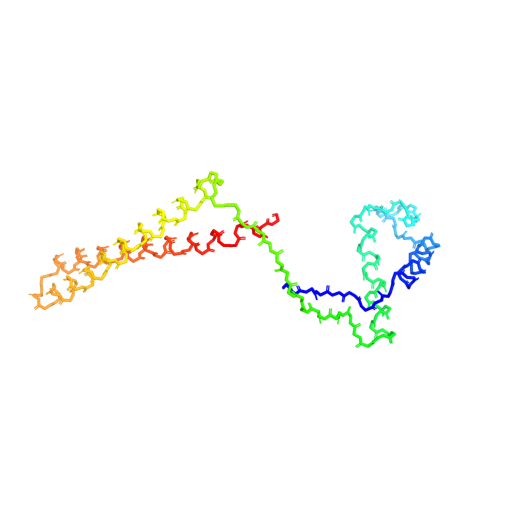82 ? -16.349 -15.023 -3.980 1.00 96.38 82 SER A N 1
ATOM 678 C CA . SER A 1 82 ? -16.330 -13.778 -3.210 1.00 96.38 82 SER A CA 1
ATOM 679 C C . SER A 1 82 ? -15.376 -13.769 -2.011 1.00 96.38 82 SER A C 1
ATOM 681 O O . SER A 1 82 ? -15.314 -12.752 -1.318 1.00 96.38 82 SER A O 1
ATOM 683 N N . PHE A 1 83 ? -14.589 -14.829 -1.787 1.00 97.31 83 PHE A N 1
ATOM 684 C CA . PHE A 1 83 ? -13.710 -15.012 -0.622 1.00 97.31 83 PHE A CA 1
ATOM 685 C C . PHE A 1 83 ? -12.923 -13.755 -0.213 1.00 97.31 83 PHE A C 1
ATOM 687 O O . PHE A 1 83 ? -12.914 -13.375 0.962 1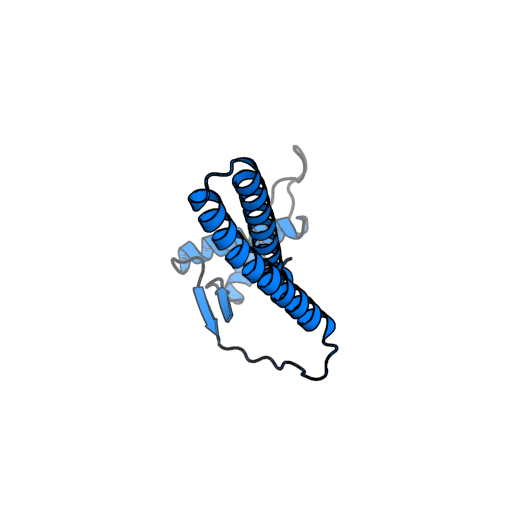.00 97.31 83 PHE A O 1
ATOM 694 N N . TYR A 1 84 ? -12.283 -13.074 -1.171 1.00 96.31 84 TYR A N 1
ATOM 695 C CA . TYR A 1 84 ? -11.485 -11.879 -0.879 1.00 96.31 84 TYR A CA 1
ATOM 696 C C . TYR A 1 84 ? -12.354 -10.728 -0.357 1.00 96.31 84 TYR A C 1
ATOM 698 O O . TYR A 1 84 ? -12.050 -10.114 0.666 1.00 96.31 84 TYR A O 1
ATOM 706 N N . VAL A 1 85 ? -13.467 -10.448 -1.040 1.00 96.00 85 VAL A N 1
ATOM 707 C CA . VAL A 1 85 ? -14.382 -9.361 -0.675 1.00 96.00 85 VAL A CA 1
ATOM 708 C C . VAL A 1 85 ? -15.073 -9.663 0.656 1.00 96.00 85 VAL A C 1
ATOM 710 O O . VAL A 1 85 ? -15.207 -8.766 1.487 1.00 96.00 85 VAL A O 1
ATOM 713 N N . ASP A 1 86 ? -15.454 -10.917 0.895 1.00 97.69 86 ASP A N 1
ATOM 714 C CA . ASP A 1 86 ? -16.072 -11.354 2.150 1.00 97.69 86 ASP A CA 1
ATOM 715 C C . ASP A 1 86 ? -15.119 -11.218 3.334 1.00 97.69 86 ASP A C 1
ATOM 717 O O . ASP A 1 86 ? -15.510 -10.721 4.391 1.00 97.69 86 ASP A O 1
ATOM 721 N N . THR A 1 87 ? -13.841 -11.542 3.138 1.00 97.00 87 THR A N 1
ATOM 722 C CA . THR A 1 87 ? -12.809 -11.334 4.160 1.00 97.00 87 THR A CA 1
ATOM 723 C C . THR A 1 87 ? -12.660 -9.847 4.498 1.00 97.00 87 THR A C 1
ATOM 725 O O . THR A 1 87 ? -12.649 -9.469 5.671 1.00 97.00 87 THR A O 1
ATOM 728 N N . VAL A 1 88 ? -12.616 -8.971 3.486 1.00 97.69 88 VAL A N 1
ATOM 729 C CA . VAL A 1 88 ? -12.548 -7.512 3.689 1.00 97.69 88 VAL A CA 1
ATOM 730 C C . VAL A 1 88 ? -13.790 -6.993 4.426 1.00 97.69 88 VAL A C 1
ATOM 732 O O . VAL A 1 88 ? -13.659 -6.175 5.342 1.00 97.69 88 VAL A O 1
ATOM 735 N N . ARG A 1 89 ? -14.990 -7.478 4.073 1.00 97.56 89 ARG A N 1
ATOM 736 C CA . ARG A 1 89 ? -16.245 -7.136 4.769 1.00 97.56 89 ARG A CA 1
ATOM 737 C C . ARG A 1 89 ? -16.201 -7.563 6.232 1.00 97.56 89 ARG A C 1
ATOM 739 O O . ARG A 1 89 ? -16.461 -6.731 7.095 1.00 97.56 89 ARG A O 1
ATOM 746 N N . ALA A 1 90 ? -15.780 -8.793 6.520 1.00 97.75 90 ALA A N 1
ATOM 747 C CA . ALA A 1 90 ? -15.669 -9.295 7.887 1.00 97.75 90 ALA A CA 1
ATOM 748 C C . ALA A 1 90 ? -14.722 -8.435 8.749 1.00 97.75 90 ALA A C 1
ATOM 750 O O . ALA A 1 90 ? -15.058 -8.081 9.880 1.00 97.75 90 ALA A O 1
ATOM 751 N N . PHE A 1 91 ? -13.567 -8.021 8.210 1.00 97.94 91 PHE A N 1
ATOM 752 C CA . PHE A 1 91 ? -12.650 -7.109 8.908 1.00 97.94 91 PHE A CA 1
ATOM 753 C C . PHE A 1 91 ? -13.241 -5.711 9.123 1.00 97.94 91 PHE A C 1
ATOM 755 O O . PHE A 1 91 ? -13.035 -5.112 10.183 1.00 97.94 91 PHE A O 1
ATOM 762 N N . ARG A 1 92 ? -13.976 -5.179 8.138 1.00 98.31 92 ARG A N 1
ATOM 763 C CA . ARG A 1 92 ? -14.678 -3.894 8.262 1.00 98.31 92 ARG A CA 1
ATOM 764 C C . ARG A 1 92 ? -15.738 -3.952 9.360 1.00 98.31 92 ARG A C 1
ATOM 766 O O . ARG A 1 92 ? -15.799 -3.040 10.182 1.00 98.31 92 ARG A O 1
ATOM 773 N N . ASP A 1 93 ? -16.543 -5.004 9.378 1.00 98.12 93 ASP A N 1
ATOM 774 C CA . ASP A 1 93 ? -17.672 -5.124 10.298 1.00 98.12 93 ASP A CA 1
ATOM 775 C C . ASP A 1 93 ? -17.170 -5.314 11.733 1.00 98.12 93 ASP A C 1
ATOM 777 O O . ASP A 1 93 ? -17.534 -4.540 12.620 1.00 98.12 93 ASP A O 1
ATOM 781 N N . ARG A 1 94 ? -16.175 -6.187 11.936 1.00 98.00 94 ARG A N 1
ATOM 782 C CA . ARG A 1 94 ? -15.483 -6.335 13.225 1.00 98.00 94 ARG A CA 1
ATOM 783 C C . ARG A 1 94 ? -14.818 -5.033 13.692 1.00 98.00 94 ARG A C 1
ATOM 785 O O . ARG A 1 94 ? -14.840 -4.696 14.875 1.00 98.00 94 ARG A O 1
ATOM 792 N N . ARG A 1 95 ? -14.267 -4.230 12.773 1.00 98.31 95 ARG A N 1
ATOM 793 C CA . ARG A 1 95 ? -13.763 -2.889 13.115 1.00 98.31 95 ARG A CA 1
ATOM 794 C C . ARG A 1 95 ? -14.876 -1.981 13.635 1.00 98.31 95 ARG A C 1
ATOM 796 O O . ARG A 1 95 ? -14.641 -1.206 14.563 1.00 98.31 95 ARG A O 1
ATOM 803 N N . TYR A 1 96 ? -16.050 -2.002 13.007 1.00 98.44 96 TYR A N 1
ATOM 804 C CA . TYR A 1 96 ? -17.182 -1.178 13.426 1.00 98.44 96 TYR A CA 1
ATOM 805 C C . TYR A 1 96 ? -17.733 -1.599 14.785 1.00 98.44 96 TYR A C 1
ATOM 807 O O . TYR A 1 96 ? -18.054 -0.712 15.576 1.00 98.44 96 TYR A O 1
ATOM 815 N N . GLU A 1 97 ? -17.722 -2.892 15.107 1.00 98.25 97 GLU A N 1
ATOM 816 C CA . GLU A 1 97 ? -18.010 -3.380 16.460 1.00 98.25 97 GLU A CA 1
ATOM 817 C C . GLU A 1 97 ? -17.058 -2.751 17.486 1.00 98.25 97 GLU A C 1
ATOM 819 O O . GLU A 1 97 ? -17.507 -2.075 18.413 1.00 98.25 97 GLU A O 1
ATOM 824 N N . TYR A 1 98 ? -15.738 -2.853 17.282 1.00 98.31 98 TYR A N 1
ATOM 825 C CA . TYR A 1 98 ? -14.762 -2.246 18.199 1.00 98.31 98 TYR A CA 1
ATOM 826 C C . TYR A 1 98 ? -14.857 -0.721 18.253 1.00 98.31 98 TYR A C 1
ATOM 828 O O . TYR A 1 98 ? -14.710 -0.126 19.319 1.00 98.31 98 TYR A O 1
ATOM 836 N N . LYS A 1 99 ? -15.158 -0.063 17.129 1.00 98.00 99 LYS A N 1
ATOM 837 C CA . LYS A 1 99 ? -15.400 1.385 17.096 1.00 98.00 99 LYS A CA 1
ATOM 838 C C . LYS A 1 99 ? -16.633 1.763 17.929 1.00 98.00 99 LYS A C 1
ATOM 840 O O . LYS A 1 99 ? -16.604 2.778 18.626 1.00 98.00 99 LYS A O 1
ATOM 845 N N . GLY A 1 100 ? -17.699 0.966 17.864 1.00 98.25 100 GLY A N 1
ATOM 846 C CA . GLY A 1 100 ? -18.901 1.133 18.680 1.00 98.25 100 GLY A CA 1
ATOM 847 C C . GLY A 1 100 ? -18.611 0.937 20.167 1.00 98.25 100 GLY A C 1
ATOM 848 O O . GLY A 1 100 ? -18.942 1.804 20.976 1.00 98.25 100 GLY A O 1
ATOM 849 N N . LEU A 1 101 ? -17.911 -0.143 20.516 1.00 97.94 101 LEU A N 1
ATOM 850 C CA . LEU A 1 101 ? -17.512 -0.447 21.892 1.00 97.94 101 LEU A CA 1
ATOM 851 C C . LEU A 1 101 ? -16.576 0.618 22.478 1.00 97.94 101 LEU A C 1
ATOM 853 O O . LEU A 1 101 ? -16.772 1.032 23.615 1.00 97.94 101 LEU A O 1
ATOM 857 N N . ASN A 1 102 ? -15.636 1.149 21.691 1.00 97.88 102 ASN A N 1
ATOM 858 C CA . ASN A 1 102 ? -14.790 2.280 22.084 1.00 97.88 102 ASN A CA 1
ATOM 859 C C . ASN A 1 102 ? -15.635 3.525 22.411 1.00 97.88 102 ASN A C 1
ATOM 861 O O . ASN A 1 102 ? -15.443 4.167 23.441 1.00 97.88 102 ASN A O 1
ATOM 865 N N . LYS A 1 103 ? -16.645 3.838 21.584 1.00 97.62 103 LYS A N 1
ATOM 866 C CA . LYS A 1 103 ? -17.572 4.951 21.853 1.00 97.62 103 LYS A CA 1
ATOM 867 C C . LYS A 1 103 ? -18.329 4.759 23.172 1.00 97.62 103 LYS A C 1
ATOM 869 O O . LYS A 1 103 ? -18.518 5.731 23.899 1.00 97.62 103 LYS A O 1
ATOM 874 N N . VAL A 1 104 ? -18.773 3.539 23.475 1.00 96.94 104 VAL A N 1
ATOM 875 C CA . VAL A 1 104 ? -19.451 3.221 24.743 1.00 96.94 104 VAL A CA 1
ATOM 876 C C . VAL A 1 104 ? -18.477 3.302 25.920 1.00 96.94 104 VAL A C 1
ATOM 878 O O . VAL A 1 104 ? -18.797 3.940 26.918 1.00 96.94 104 VAL A O 1
ATOM 881 N N . ALA A 1 105 ? -17.273 2.741 25.796 1.00 95.88 105 ALA A N 1
ATOM 882 C CA . ALA A 1 105 ? -16.253 2.781 26.841 1.00 95.88 105 ALA A CA 1
ATOM 883 C C . ALA A 1 105 ? -15.854 4.221 27.204 1.00 95.88 105 ALA A C 1
ATOM 885 O O . ALA A 1 105 ? -15.790 4.553 28.383 1.00 95.88 105 ALA A O 1
ATOM 886 N N . LYS A 1 106 ? -15.715 5.115 26.215 1.00 95.50 106 LYS A N 1
ATOM 887 C CA . LYS A 1 106 ? -15.487 6.554 26.449 1.00 95.50 106 LYS A CA 1
ATOM 888 C C . LYS A 1 106 ? -16.584 7.210 27.288 1.00 95.50 106 LYS A C 1
ATOM 890 O O . LYS A 1 106 ? -16.290 8.037 28.148 1.00 95.50 106 LYS A O 1
ATOM 895 N N . LYS A 1 107 ? -17.849 6.833 27.069 1.00 95.75 107 LYS A N 1
ATOM 896 C CA . LYS A 1 107 ? -18.967 7.308 27.901 1.00 95.75 107 LYS A CA 1
ATOM 897 C C . LYS A 1 107 ? -18.872 6.766 29.329 1.00 95.75 107 LYS A C 1
ATOM 899 O O . LYS A 1 107 ? -19.011 7.541 30.266 1.00 95.75 107 LYS A O 1
ATOM 904 N N . GLN A 1 108 ? -18.562 5.479 29.486 1.00 93.81 108 GLN A N 1
ATOM 905 C CA . GLN A 1 108 ? -18.392 4.844 30.800 1.00 93.81 108 GLN A CA 1
ATOM 906 C C . GLN A 1 108 ? -17.251 5.479 31.605 1.00 93.81 108 GLN A C 1
ATOM 908 O O . GLN A 1 108 ? -17.394 5.691 32.804 1.00 93.81 108 GLN A O 1
ATOM 913 N N . VAL A 1 109 ? -16.141 5.846 30.954 1.00 93.62 109 VAL A N 1
ATOM 914 C CA . VAL A 1 109 ? -15.050 6.599 31.594 1.00 93.62 109 VAL A CA 1
ATOM 915 C C . VAL A 1 109 ? -15.550 7.947 32.106 1.00 93.62 109 VAL A C 1
ATOM 917 O O . VAL A 1 109 ? -15.297 8.295 33.257 1.00 93.62 109 VAL A O 1
ATOM 920 N N . ALA A 1 110 ? -16.292 8.694 31.284 1.00 94.69 110 ALA A N 1
ATOM 921 C CA . ALA A 1 110 ? -16.844 9.985 31.687 1.00 94.69 110 ALA A CA 1
ATOM 922 C C . ALA A 1 110 ? -17.832 9.865 32.864 1.00 94.69 110 ALA A C 1
ATOM 924 O O . ALA A 1 110 ? -17.848 10.726 33.741 1.00 94.69 110 ALA A O 1
ATOM 925 N N . GLU A 1 111 ? -18.636 8.803 32.909 1.00 93.88 111 GLU A N 1
ATOM 926 C CA . GLU A 1 111 ? -19.552 8.512 34.020 1.00 93.88 111 GLU A CA 1
ATOM 927 C C . GLU A 1 111 ? -18.806 8.114 35.301 1.00 93.88 111 GLU A C 1
ATOM 929 O O . GLU A 1 111 ? -19.104 8.650 36.367 1.00 93.88 111 GLU A O 1
ATOM 934 N N . ALA A 1 112 ? -17.799 7.242 35.206 1.00 93.06 112 ALA A N 1
ATOM 935 C CA . ALA A 1 112 ? -16.987 6.824 36.350 1.00 93.06 112 ALA A CA 1
ATOM 936 C C . ALA A 1 112 ? -16.225 8.006 36.974 1.00 93.06 112 ALA A C 1
ATOM 938 O O . ALA A 1 112 ? -16.173 8.139 38.195 1.00 93.06 112 ALA A O 1
ATOM 939 N N . ILE A 1 113 ? -15.702 8.919 36.144 1.00 93.00 113 ILE A N 1
ATOM 940 C CA . ILE A 1 113 ? -15.047 10.152 36.613 1.00 93.00 113 ILE A CA 1
ATOM 941 C C . ILE A 1 113 ? -16.020 11.022 37.418 1.00 93.00 113 ILE A C 1
ATOM 943 O O . ILE A 1 113 ? -15.628 11.568 38.444 1.00 93.00 113 ILE A O 1
ATOM 947 N N . LYS A 1 114 ? -17.287 11.127 36.994 1.00 93.62 114 LYS A N 1
ATOM 948 C CA . LYS A 1 114 ? -18.309 11.890 37.731 1.00 93.62 114 LYS A CA 1
ATOM 949 C C . LYS A 1 114 ? -18.656 11.266 39.082 1.00 93.62 114 LYS A C 1
ATOM 951 O O . LYS A 1 114 ? -18.948 12.003 40.015 1.00 93.62 114 LYS A O 1
ATOM 956 N N . LYS A 1 115 ? -18.645 9.933 39.184 1.00 92.19 115 LYS A N 1
ATOM 957 C CA . LYS A 1 115 ? -18.906 9.219 40.444 1.00 92.19 115 LYS A CA 1
ATOM 958 C C . LYS A 1 115 ? -17.739 9.295 41.433 1.00 92.19 115 LYS A C 1
ATOM 960 O O . LYS A 1 115 ? -17.968 9.204 42.631 1.00 92.19 115 LYS A O 1
ATOM 965 N N . GLY A 1 116 ? -16.507 9.444 40.943 1.00 89.25 116 GLY A N 1
ATOM 966 C CA . GLY A 1 116 ? -15.312 9.600 41.780 1.00 89.25 116 GLY A CA 1
ATOM 967 C C . GLY A 1 116 ? -14.718 8.297 42.331 1.00 89.25 116 GLY A C 1
ATOM 968 O O . GLY A 1 116 ? -13.773 8.357 43.114 1.00 89.25 116 GLY A O 1
ATOM 969 N N . ASP A 1 117 ? -15.212 7.126 41.917 1.00 88.00 117 ASP A N 1
ATOM 970 C CA . ASP A 1 117 ? -14.636 5.836 42.317 1.00 88.00 117 ASP A CA 1
ATOM 971 C C . ASP A 1 117 ? -13.375 5.519 41.490 1.00 88.00 117 ASP A C 1
ATOM 973 O O . ASP A 1 117 ? -13.431 5.248 40.285 1.00 88.00 117 ASP A O 1
ATOM 977 N N . ALA A 1 118 ? -12.215 5.526 42.149 1.00 89.19 118 ALA A N 1
ATOM 978 C CA . ALA A 1 118 ? -10.921 5.251 41.529 1.00 89.19 118 ALA A CA 1
ATOM 979 C C . ALA A 1 118 ? -10.835 3.854 40.876 1.00 89.19 118 ALA A C 1
ATOM 981 O O . ALA A 1 118 ? -10.156 3.696 39.853 1.00 89.19 118 ALA A O 1
ATOM 982 N N . GLY A 1 119 ? -11.522 2.851 41.432 1.00 91.25 119 GLY A N 1
ATOM 983 C CA . GLY A 1 119 ? -11.565 1.492 40.895 1.00 91.25 119 GLY A CA 1
ATOM 984 C C . GLY A 1 119 ? -12.341 1.422 39.580 1.00 91.25 119 GLY A C 1
ATOM 985 O O . GLY A 1 119 ? -11.823 0.911 38.578 1.00 91.25 119 GLY A O 1
ATOM 986 N N . GLU A 1 120 ? -13.542 2.009 39.552 1.00 90.06 120 GLU A N 1
ATOM 987 C CA . GLU A 1 120 ? -14.360 2.103 38.334 1.00 90.06 120 GLU A CA 1
ATOM 988 C C . GLU A 1 120 ? -13.646 2.911 37.241 1.00 90.06 120 GLU A C 1
ATOM 990 O O . GLU A 1 120 ? -13.612 2.484 36.084 1.00 90.06 120 GLU A O 1
ATOM 995 N N . ILE A 1 121 ? -13.001 4.030 37.597 1.00 92.75 121 ILE A N 1
ATOM 996 C CA . ILE A 1 121 ? -12.261 4.874 36.644 1.00 92.75 121 ILE A CA 1
ATOM 997 C C . ILE A 1 121 ? -11.126 4.088 35.978 1.00 92.75 121 ILE A C 1
ATOM 999 O O . ILE A 1 121 ? -10.971 4.141 34.754 1.00 92.75 121 ILE A O 1
ATOM 1003 N N . LYS A 1 122 ? -10.327 3.347 36.758 1.00 94.12 122 LYS A N 1
ATOM 1004 C CA . LYS A 1 122 ? -9.216 2.547 36.219 1.00 94.12 122 LYS A CA 1
ATOM 1005 C C . LYS A 1 122 ? -9.725 1.450 35.283 1.00 94.12 122 LYS A C 1
ATOM 1007 O O . LYS A 1 122 ? -9.187 1.275 34.190 1.00 94.12 122 LYS A O 1
ATOM 1012 N N . SER A 1 123 ? -10.777 0.740 35.689 1.00 92.44 123 SER A N 1
ATOM 1013 C CA . SER A 1 123 ? -11.391 -0.320 34.883 1.00 92.44 123 SER A CA 1
ATOM 1014 C C . SER A 1 123 ? -11.954 0.215 33.560 1.00 92.44 123 SER A C 1
ATOM 1016 O O . SER A 1 123 ? -11.669 -0.331 32.489 1.00 92.44 123 SER A O 1
ATOM 1018 N N . ALA A 1 124 ? -12.681 1.336 33.607 1.00 93.06 124 ALA A N 1
ATOM 1019 C CA . ALA A 1 124 ? -13.254 1.970 32.424 1.00 93.06 124 ALA A CA 1
ATOM 1020 C C . ALA A 1 124 ? -12.168 2.462 31.449 1.00 93.06 124 ALA A C 1
ATOM 1022 O O . ALA A 1 124 ? -12.278 2.222 30.245 1.00 93.06 124 ALA A O 1
ATOM 1023 N N . LYS A 1 125 ? -11.085 3.074 31.954 1.00 94.62 125 LYS A N 1
ATOM 1024 C CA . LYS A 1 125 ? -9.954 3.524 31.120 1.00 94.62 125 LYS A CA 1
ATOM 1025 C C . LYS A 1 125 ? -9.244 2.362 30.428 1.00 94.62 125 LYS A C 1
ATOM 1027 O O . LYS A 1 125 ? -8.940 2.452 29.243 1.00 94.62 125 LYS A O 1
ATOM 1032 N N . ASN A 1 126 ? -9.027 1.246 31.125 1.00 96.50 126 ASN A N 1
ATOM 1033 C CA . ASN A 1 126 ? -8.429 0.055 30.513 1.00 96.50 126 ASN A CA 1
ATOM 1034 C C . ASN A 1 126 ? -9.287 -0.478 29.354 1.00 96.50 126 ASN A C 1
ATOM 1036 O O . ASN A 1 126 ? -8.762 -0.868 28.311 1.00 96.50 126 ASN A O 1
ATOM 1040 N N . ARG A 1 127 ? -10.615 -0.456 29.514 1.00 95.19 127 ARG A N 1
ATOM 1041 C CA . ARG A 1 127 ? -11.563 -0.868 28.474 1.00 95.19 127 ARG A CA 1
ATOM 1042 C C . ARG A 1 127 ? -11.555 0.076 27.270 1.00 95.19 127 ARG A C 1
ATOM 1044 O O . ARG A 1 127 ? -11.606 -0.394 26.135 1.00 95.19 127 ARG A O 1
ATOM 1051 N N . GLU A 1 128 ? -11.471 1.384 27.504 1.00 96.81 128 GLU A N 1
ATOM 1052 C CA . GLU A 1 128 ? -11.301 2.377 26.438 1.00 96.81 128 GLU A CA 1
ATOM 1053 C C . GLU A 1 128 ? -10.037 2.090 25.618 1.00 96.81 128 GLU A C 1
ATOM 1055 O O . GLU A 1 128 ? -10.121 1.942 24.398 1.00 96.81 128 GLU A O 1
ATOM 1060 N N . VAL A 1 129 ? -8.887 1.936 26.285 1.00 97.75 129 VAL A N 1
ATOM 1061 C CA . VAL A 1 129 ? -7.597 1.663 25.629 1.00 97.75 129 VAL A CA 1
ATOM 1062 C C . VAL A 1 129 ? -7.642 0.370 24.816 1.00 97.75 129 VAL A C 1
ATOM 1064 O O . VAL A 1 129 ? -7.143 0.332 23.688 1.00 97.75 129 VAL A O 1
ATOM 1067 N N . LEU A 1 130 ? -8.264 -0.682 25.356 1.00 97.75 130 LEU A N 1
ATOM 1068 C CA . LEU A 1 130 ? -8.434 -1.958 24.663 1.00 97.75 130 LEU A CA 1
ATOM 1069 C C . LEU A 1 130 ? -9.207 -1.783 23.350 1.00 97.75 130 LEU A C 1
ATOM 1071 O O . LEU A 1 130 ? -8.729 -2.191 22.291 1.00 97.75 130 LEU A O 1
ATOM 1075 N N . TYR A 1 131 ? -10.391 -1.168 23.393 1.00 98.25 131 TYR A N 1
ATOM 1076 C CA . TYR A 1 131 ? -11.217 -1.025 22.193 1.00 98.25 131 TYR A CA 1
ATOM 1077 C C . TYR A 1 131 ? -10.661 -0.014 21.193 1.00 98.25 131 TYR A C 1
ATOM 1079 O O . TYR A 1 131 ? -10.851 -0.192 19.986 1.00 98.25 131 TYR A O 1
ATOM 1087 N N . ASP A 1 132 ? -9.955 1.017 21.656 1.00 98.12 132 ASP A N 1
ATOM 1088 C CA . ASP A 1 132 ? -9.263 1.930 20.753 1.00 98.12 132 ASP A CA 1
ATOM 1089 C C . ASP A 1 132 ? -8.114 1.228 20.019 1.00 98.12 132 ASP A C 1
ATOM 1091 O O . ASP A 1 132 ? -8.011 1.311 18.794 1.00 98.12 132 ASP A O 1
ATOM 1095 N N . SER A 1 133 ? -7.332 0.423 20.738 1.00 98.19 133 SER A N 1
ATOM 1096 C CA . SER A 1 133 ? -6.261 -0.383 20.146 1.00 98.19 133 SER A CA 1
ATOM 1097 C C . SER A 1 133 ? -6.810 -1.383 19.122 1.00 98.19 133 SER A C 1
ATOM 1099 O O . SER A 1 133 ? -6.314 -1.459 17.995 1.00 98.19 133 SER A O 1
ATOM 1101 N N . LEU A 1 134 ? -7.890 -2.098 19.459 1.00 98.12 134 LEU A N 1
ATOM 1102 C CA . LEU A 1 134 ? -8.527 -3.067 18.563 1.00 98.12 134 LEU A CA 1
ATOM 1103 C C . LEU A 1 134 ? -9.088 -2.414 17.291 1.00 98.12 134 LEU A C 1
ATOM 1105 O O . LEU A 1 134 ? -8.844 -2.921 16.191 1.00 98.12 134 LEU A O 1
ATOM 1109 N N . GLN A 1 135 ? -9.798 -1.282 17.394 1.00 98.00 135 GLN A N 1
ATOM 1110 C CA . GLN A 1 135 ? -10.344 -0.620 16.201 1.00 98.00 135 GLN A CA 1
ATOM 1111 C C . GLN A 1 135 ? -9.248 -0.014 15.311 1.00 98.00 135 GLN A C 1
ATOM 1113 O O . GLN A 1 135 ? -9.389 -0.035 14.083 1.00 98.00 135 GLN A O 1
ATOM 1118 N N . LEU A 1 136 ? -8.157 0.500 15.899 1.00 98.06 136 LEU A N 1
ATOM 1119 C CA . LEU A 1 136 ? -7.019 1.038 15.147 1.00 98.06 136 LEU A CA 1
ATOM 1120 C C . LEU A 1 136 ? -6.254 -0.070 14.425 1.00 98.06 136 LEU A C 1
ATOM 1122 O O . LEU A 1 136 ? -5.985 0.073 13.233 1.00 98.06 136 LEU A O 1
ATOM 1126 N N . ALA A 1 137 ? -5.990 -1.196 15.092 1.00 98.12 137 ALA A N 1
ATOM 1127 C CA . ALA A 1 137 ? -5.370 -2.358 14.462 1.00 98.12 137 ALA A CA 1
ATOM 1128 C C . ALA A 1 137 ? -6.178 -2.818 13.237 1.00 98.12 137 ALA A C 1
ATOM 1130 O O . ALA A 1 137 ? -5.636 -2.957 12.139 1.00 98.12 137 ALA A O 1
ATOM 1131 N N . HIS A 1 138 ? -7.503 -2.935 13.381 1.00 97.62 138 HIS A N 1
ATOM 1132 C CA . HIS A 1 138 ? -8.375 -3.313 12.267 1.00 97.62 138 HIS A CA 1
ATOM 1133 C C . HIS A 1 138 ? -8.449 -2.235 11.176 1.00 97.62 138 HIS A C 1
ATOM 1135 O O . HIS A 1 138 ? -8.607 -2.569 10.006 1.00 97.62 138 HIS A O 1
ATOM 1141 N N . LYS A 1 139 ? -8.302 -0.944 11.512 1.00 97.75 139 LYS A N 1
ATOM 1142 C CA . LYS A 1 139 ? -8.185 0.137 10.516 1.00 97.75 139 LYS A CA 1
ATOM 1143 C C . LYS A 1 139 ? -6.935 -0.044 9.655 1.00 97.75 139 LYS A C 1
ATOM 1145 O O . LYS A 1 139 ? -7.019 0.076 8.436 1.00 97.75 139 LYS A O 1
ATOM 1150 N N . CYS A 1 140 ? -5.794 -0.326 10.283 1.00 97.50 140 CYS A N 1
ATOM 1151 C CA . CYS A 1 140 ? -4.525 -0.525 9.588 1.00 97.50 140 CYS A CA 1
ATOM 1152 C C . CYS A 1 140 ? -4.576 -1.751 8.672 1.00 97.50 140 CYS A C 1
ATOM 1154 O O . CYS A 1 140 ? -4.174 -1.656 7.513 1.00 97.50 140 CYS A O 1
ATOM 1156 N N . ILE A 1 141 ? -5.140 -2.865 9.149 1.00 96.50 141 ILE A N 1
ATOM 1157 C CA . ILE A 1 141 ? -5.336 -4.072 8.333 1.00 96.50 141 ILE A CA 1
ATOM 1158 C C . ILE A 1 141 ? -6.290 -3.783 7.164 1.00 96.50 141 ILE A C 1
ATOM 1160 O O . ILE A 1 141 ? -5.971 -4.109 6.023 1.00 96.50 141 ILE A O 1
ATOM 1164 N N . LEU A 1 142 ? -7.414 -3.097 7.412 1.00 97.00 142 LEU A N 1
ATOM 1165 C CA . LEU A 1 142 ? -8.387 -2.759 6.368 1.00 97.00 142 LEU A CA 1
ATOM 1166 C C . LEU A 1 142 ? -7.763 -1.916 5.246 1.00 97.00 142 LEU A C 1
ATOM 1168 O O . LEU A 1 142 ? -7.939 -2.215 4.068 1.00 97.00 142 LEU A O 1
ATOM 1172 N N . ASN A 1 143 ? -6.986 -0.897 5.615 1.00 94.62 143 ASN A N 1
ATOM 1173 C CA . ASN A 1 143 ? -6.256 -0.069 4.655 1.00 94.62 143 ASN A CA 1
ATOM 1174 C C . ASN A 1 143 ? -5.169 -0.866 3.917 1.00 94.62 143 ASN A C 1
ATOM 1176 O O . ASN A 1 143 ? -4.895 -0.606 2.745 1.00 94.62 143 ASN A O 1
ATOM 1180 N N . SER A 1 144 ? -4.572 -1.856 4.584 1.00 96.06 144 SER A N 1
ATOM 1181 C CA . SER A 1 144 ? -3.555 -2.718 3.985 1.00 96.06 144 SER A CA 1
ATOM 1182 C C . SER A 1 144 ? -4.128 -3.622 2.894 1.00 96.06 144 SER A C 1
ATOM 1184 O O . SER A 1 144 ? -3.410 -3.874 1.937 1.00 96.06 144 SER A O 1
ATOM 1186 N N . PHE A 1 145 ? -5.404 -4.037 2.940 1.00 96.31 145 PHE A N 1
ATOM 1187 C CA . PHE A 1 145 ? -6.020 -4.805 1.838 1.00 96.31 145 PHE A CA 1
ATOM 1188 C C . PHE A 1 145 ? -5.996 -4.055 0.497 1.00 96.31 145 PHE A C 1
ATOM 1190 O O . PHE A 1 145 ? -5.814 -4.682 -0.545 1.00 96.31 145 PHE A O 1
ATOM 1197 N N . TYR A 1 146 ? -6.141 -2.724 0.507 1.00 91.88 146 TYR A N 1
ATOM 1198 C CA . TYR A 1 146 ? -6.025 -1.907 -0.708 1.00 91.88 146 TYR A CA 1
ATOM 1199 C C . TYR A 1 146 ? -4.578 -1.823 -1.212 1.00 91.88 146 TYR A C 1
ATOM 1201 O O . TYR A 1 146 ? -4.327 -1.881 -2.410 1.00 91.88 146 TYR A O 1
ATOM 1209 N N . GLY A 1 147 ? -3.605 -1.701 -0.305 1.00 92.94 147 GLY A N 1
ATOM 1210 C CA . GLY A 1 147 ? -2.190 -1.672 -0.683 1.00 92.94 147 GLY A CA 1
ATOM 1211 C C . GLY A 1 147 ? -1.657 -3.038 -1.118 1.00 92.94 147 GLY A C 1
ATOM 1212 O O . GLY A 1 147 ? -0.805 -3.119 -1.999 1.00 92.94 147 GLY A O 1
ATOM 1213 N N . TYR A 1 148 ? -2.176 -4.115 -0.526 1.00 94.94 148 TYR A N 1
ATOM 1214 C CA . TYR A 1 148 ? -1.701 -5.478 -0.735 1.00 94.94 148 TYR A CA 1
ATOM 1215 C C . TYR A 1 148 ? -1.874 -5.937 -2.182 1.00 94.94 148 TYR A C 1
ATOM 1217 O O . TYR A 1 148 ? -0.964 -6.551 -2.728 1.00 94.94 148 TYR A O 1
ATOM 1225 N N . VAL A 1 149 ? -2.974 -5.555 -2.841 1.00 92.50 149 VAL A N 1
ATOM 1226 C CA . VAL A 1 149 ? -3.205 -5.886 -4.261 1.00 92.50 149 VAL A CA 1
ATOM 1227 C C . VAL A 1 149 ? -2.211 -5.215 -5.218 1.00 92.50 149 VAL A C 1
ATOM 1229 O O . VAL A 1 149 ? -2.096 -5.636 -6.363 1.00 92.50 149 VAL A O 1
ATOM 1232 N N . MET A 1 150 ? -1.479 -4.193 -4.758 1.00 91.44 150 MET A N 1
ATOM 1233 C CA . MET A 1 150 ? -0.441 -3.494 -5.529 1.00 91.44 150 MET A CA 1
ATOM 1234 C C . MET A 1 150 ? 0.982 -3.837 -5.061 1.00 91.44 150 MET A C 1
ATOM 1236 O O . MET A 1 150 ? 1.948 -3.234 -5.539 1.00 91.44 150 MET A O 1
ATOM 1240 N N . ARG A 1 151 ? 1.136 -4.759 -4.102 1.00 90.69 151 ARG A N 1
ATOM 1241 C CA . ARG A 1 151 ? 2.444 -5.152 -3.574 1.00 90.69 151 ARG A CA 1
ATOM 1242 C C . ARG A 1 151 ? 3.196 -5.990 -4.615 1.00 90.69 151 ARG A C 1
ATOM 1244 O O . ARG A 1 151 ? 2.620 -6.892 -5.213 1.00 90.69 151 ARG A O 1
ATOM 1251 N N . LYS A 1 152 ? 4.475 -5.663 -4.815 1.00 75.94 152 LYS A N 1
ATOM 1252 C CA . LYS A 1 152 ? 5.414 -6.439 -5.635 1.00 75.94 152 LYS A CA 1
ATOM 1253 C C . LYS A 1 152 ? 6.010 -7.599 -4.853 1.00 75.94 152 LYS A C 1
ATOM 1255 O O . LYS A 1 152 ? 6.242 -7.411 -3.634 1.00 75.94 152 LYS A O 1
#

Secondary structure (DSSP, 8-state):
-EEEE-S--HHHHHHHHHHHHHSEE--SSTT---EEGGGS-HHHHHHHHHHHHHHHHHHHTS-S-EEEE--------TTS--HHHHHHHHHHHHHHHHHHHHHHHHHHHHHHHHHT-HHHHHHHHHHHHHHHHHHHHHHHHHHHHHHHTT--

Sequence (152 aa):
YQHSLVPATRNEFERIKQQLETEKFPPQFPGGPVRAFHQLGREEQAAVEKKRLSEYCRKAYKKTHVTRVEERTTTICQKENSFYVDTVRAFRDRRYEYKGLNKVAKKQVAEAIKKGDAGEIKSAKNREVLYDSLQLAHKCILNSFYGYVMRK

pLDDT: mean 93.86, std 3.7, range [75.94, 98.44]

Organism: NCBI:txid1464854

Radius of gyration: 29.06 Å; chains: 1; bounding box: 61×36×75 Å